Protein AF-A0A529Y8N9-F1 (afdb_monomer)

Foldseek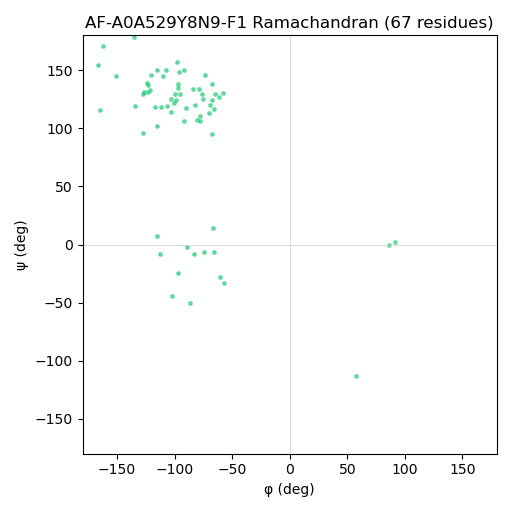 3Di:
DDPDADFFDKDWFKWFFAAADDQQWTFTHGVPDPDTDIDGHNPNPDDHGDIDIDIFGFHDDDPPDTDGD

pLDDT: mean 78.36, std 9.07, range [42.53, 88.38]

Sequence (69 aa):
MAKGFNIGDEVAITATVRRRVTEDRVSVSIPSYGFPHSVIDRTSNVKKGQHLELIGDVTHTDGDLVTVD

Radius of gyration: 13.13 Å; Cα contacts (8 Å, |Δi|>4): 128; chains: 1; bounding box: 31×26×30 Å

Mean predicted aligned error: 7.74 Å

Nearest PDB structures (foldseek):
  6k72-assembly1_K  TM=4.690E-01  e=2.359E-01  Homo sapiens
  4da2-assembly1_A  TM=5.159E-01  e=7.929E-01  Pyrococcus furiosus DSM 3638
  9dcn-assembly1_A  TM=4.427E-01  e=1.058E+00  Neisseria gonorrhoeae FA 1090
  7tuv-assembly1_A  TM=4.478E-01  e=1.679E+00  Trypanosoma brucei
  3go5-assembly1_A  TM=4.604E-01  e=2.374E+00  Streptococcus pneumoniae TIGR4

Solvent-accessible surface area (backbone atoms only — not comparable to full-atom values): 4269 Å² total; per-residue (Å²): 142,73,92,74,82,50,75,71,39,78,44,76,44,74,24,35,28,67,41,76,77,51,89,44,30,33,32,26,40,34,89,92,44,100,55,76,45,76,44,80,42,82,62,88,77,81,49,71,73,36,80,42,75,48,72,29,35,23,75,42,74,58,92,95,46,73,43,66,94

Secondary structure (DSSP, 8-state):
---PPPTT-EEEEEEEEEEE-SSSEEEEE-TT-SS-EEEE---TTPPTT-EEEEEEEEEEEETTEEEE-

Structure (mmCIF, N/CA/C/O backbone):
data_AF-A0A529Y8N9-F1
#
_entry.id   AF-A0A529Y8N9-F1
#
loop_
_atom_site.group_PDB
_atom_site.id
_atom_site.type_symbol
_atom_site.label_atom_id
_atom_site.label_alt_id
_atom_site.label_comp_id
_atom_site.label_asym_id
_atom_site.label_entity_id
_atom_site.label_seq_id
_atom_site.pdbx_PDB_ins_code
_atom_site.Cartn_x
_atom_site.Cartn_y
_atom_site.Cartn_z
_atom_site.occupancy
_atom_site.B_iso_or_equiv
_atom_site.auth_seq_id
_atom_site.auth_comp_id
_atom_site.auth_asym_id
_atom_site.auth_atom_id
_atom_site.pdbx_PDB_model_num
ATOM 1 N N . MET A 1 1 ? 17.070 -15.613 -13.977 1.00 46.12 1 MET A N 1
ATOM 2 C CA . MET A 1 1 ? 15.873 -15.840 -13.144 1.00 46.12 1 MET A CA 1
ATOM 3 C C . MET A 1 1 ? 15.703 -14.643 -12.225 1.00 46.12 1 MET A C 1
ATOM 5 O O . MET A 1 1 ? 16.404 -14.551 -11.235 1.00 46.12 1 MET A O 1
ATOM 9 N N . ALA A 1 2 ? 14.832 -13.722 -12.617 1.00 42.53 2 ALA A N 1
ATOM 10 C CA . ALA A 1 2 ? 14.090 -12.773 -11.790 1.00 42.53 2 ALA A CA 1
ATOM 11 C C . ALA A 1 2 ? 12.999 -12.287 -12.752 1.00 42.53 2 ALA A C 1
AT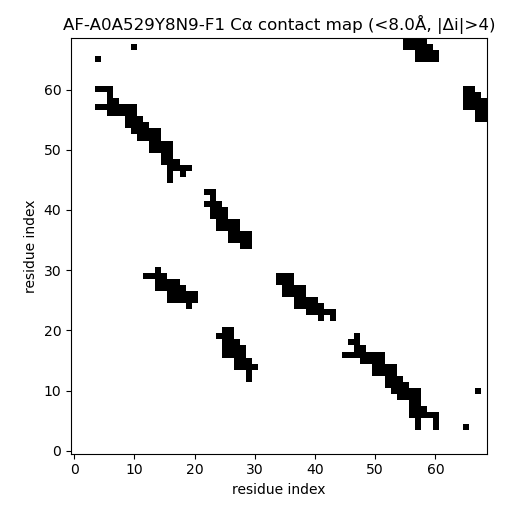OM 13 O O . ALA A 1 2 ? 13.330 -11.820 -13.841 1.00 42.53 2 ALA A O 1
ATOM 14 N N . LYS A 1 3 ? 11.722 -12.564 -12.474 1.00 53.75 3 LYS A N 1
ATOM 15 C CA . LYS A 1 3 ? 10.626 -12.048 -13.306 1.00 53.75 3 LYS A CA 1
ATOM 16 C C . LYS A 1 3 ? 10.615 -10.534 -13.088 1.00 53.75 3 LYS A C 1
ATOM 18 O O . LYS A 1 3 ? 10.119 -10.089 -12.063 1.00 53.75 3 LYS A O 1
ATOM 23 N N . GLY A 1 4 ? 11.271 -9.788 -13.974 1.00 64.75 4 GLY A N 1
ATOM 24 C CA . GLY A 1 4 ? 11.227 -8.331 -13.959 1.00 64.75 4 GLY A CA 1
ATOM 25 C C . GLY A 1 4 ? 9.801 -7.884 -14.252 1.00 64.75 4 GLY A C 1
ATOM 26 O O . GLY A 1 4 ? 9.189 -8.392 -15.192 1.00 64.75 4 GLY A O 1
ATOM 27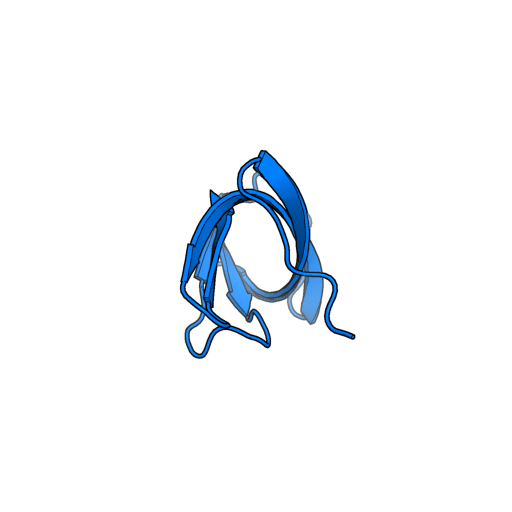 N N . PHE A 1 5 ? 9.276 -6.998 -13.413 1.00 72.12 5 PHE A N 1
ATOM 28 C CA . PHE A 1 5 ? 8.031 -6.294 -13.688 1.00 72.12 5 PHE A CA 1
ATOM 29 C C . PHE A 1 5 ? 8.256 -5.350 -14.872 1.00 72.12 5 PHE A C 1
ATOM 31 O O . PHE A 1 5 ? 9.311 -4.719 -14.961 1.00 72.12 5 PHE A O 1
ATOM 38 N N . ASN A 1 6 ? 7.296 -5.276 -15.786 1.00 80.38 6 ASN A N 1
ATOM 39 C CA . ASN A 1 6 ? 7.312 -4.327 -16.893 1.00 80.38 6 ASN A CA 1
ATOM 40 C C . ASN A 1 6 ? 6.454 -3.110 -16.551 1.00 80.38 6 ASN A C 1
ATOM 42 O O . ASN A 1 6 ? 5.542 -3.186 -15.731 1.00 80.38 6 ASN A O 1
ATOM 46 N N . ILE A 1 7 ? 6.727 -1.987 -17.213 1.00 81.81 7 ILE A N 1
ATOM 47 C CA . ILE A 1 7 ? 5.852 -0.813 -17.142 1.00 81.81 7 ILE A CA 1
ATOM 48 C C . ILE A 1 7 ? 4.476 -1.200 -17.700 1.00 81.81 7 ILE A C 1
ATOM 50 O O . ILE A 1 7 ? 4.386 -1.709 -18.818 1.00 81.81 7 ILE A O 1
ATOM 54 N N . GLY A 1 8 ? 3.424 -0.945 -16.924 1.00 82.00 8 GLY A N 1
ATOM 55 C CA . GLY A 1 8 ? 2.050 -1.352 -17.220 1.00 82.00 8 GLY A CA 1
ATOM 56 C C . GLY A 1 8 ? 1.645 -2.717 -16.655 1.00 82.00 8 GLY A C 1
ATOM 57 O O . GLY A 1 8 ? 0.516 -3.136 -16.894 1.00 82.00 8 GLY A O 1
ATOM 58 N N . ASP A 1 9 ? 2.524 -3.407 -15.919 1.00 82.88 9 ASP A N 1
ATOM 59 C CA . ASP A 1 9 ? 2.121 -4.579 -15.139 1.00 82.88 9 ASP A CA 1
ATOM 60 C C . ASP A 1 9 ? 1.384 -4.131 -13.865 1.00 82.88 9 ASP A C 1
ATOM 62 O O . ASP A 1 9 ? 1.898 -3.312 -13.098 1.00 82.88 9 ASP A O 1
ATOM 66 N N . GLU A 1 10 ? 0.210 -4.713 -13.616 1.00 86.19 10 GLU A N 1
ATOM 67 C CA . GLU A 1 10 ? -0.506 -4.577 -12.345 1.00 86.19 10 GLU A CA 1
ATOM 68 C C . GLU A 1 10 ? 0.188 -5.446 -11.288 1.00 86.19 10 GLU A C 1
ATOM 70 O O . GLU A 1 10 ? 0.394 -6.654 -11.471 1.00 86.19 10 GLU A O 1
ATOM 75 N N . VAL A 1 11 ? 0.566 -4.838 -10.165 1.00 84.75 11 VAL A N 1
ATOM 76 C CA . VAL A 1 11 ? 1.252 -5.519 -9.067 1.00 84.75 11 VAL A CA 1
ATOM 77 C C . VAL A 1 11 ? 0.477 -5.368 -7.770 1.00 84.75 11 VAL A C 1
ATOM 79 O O . VAL A 1 11 ? 0.013 -4.289 -7.419 1.00 84.75 11 VAL A O 1
ATOM 82 N N . ALA A 1 12 ? 0.376 -6.467 -7.024 1.00 84.25 12 ALA A N 1
ATOM 83 C CA . ALA A 1 12 ? -0.206 -6.484 -5.690 1.00 84.25 12 ALA A CA 1
ATOM 84 C C . ALA A 1 12 ? 0.910 -6.561 -4.639 1.00 84.25 12 ALA A C 1
ATOM 86 O O . ALA A 1 12 ? 1.630 -7.557 -4.535 1.00 84.25 12 ALA A O 1
ATOM 87 N N . ILE A 1 13 ? 1.057 -5.503 -3.844 1.00 84.06 13 ILE A N 1
ATOM 88 C CA . ILE A 1 13 ? 2.019 -5.416 -2.747 1.00 84.06 13 ILE A CA 1
ATOM 89 C C . ILE A 1 13 ? 1.297 -5.686 -1.431 1.00 84.06 13 ILE A C 1
ATOM 91 O O . ILE A 1 13 ? 0.393 -4.955 -1.032 1.00 84.06 13 ILE A O 1
ATOM 95 N N . THR A 1 14 ? 1.744 -6.698 -0.692 1.00 85.75 14 THR A N 1
AT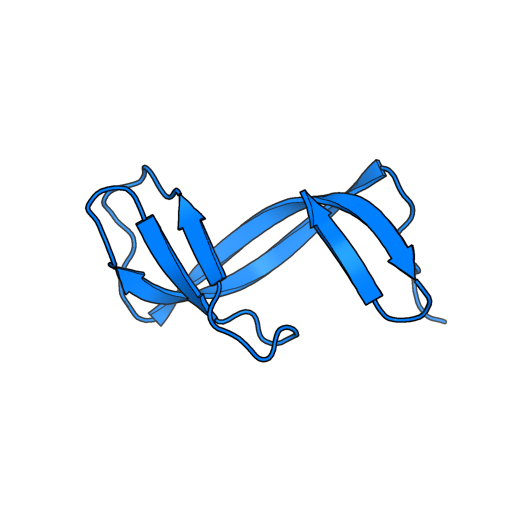OM 96 C CA . THR A 1 14 ? 1.226 -6.957 0.654 1.00 85.75 14 THR A CA 1
ATOM 97 C C . THR A 1 14 ? 1.838 -5.981 1.661 1.00 85.75 14 THR A C 1
ATOM 99 O O . THR A 1 14 ? 3.020 -6.063 2.005 1.00 85.75 14 THR A O 1
ATOM 102 N N . ALA A 1 15 ? 1.021 -5.071 2.179 1.00 86.50 15 ALA A N 1
ATOM 103 C CA . ALA A 1 15 ? 1.377 -4.128 3.228 1.00 86.50 15 ALA A CA 1
ATOM 104 C C . ALA A 1 15 ? 0.702 -4.506 4.556 1.00 86.50 15 ALA A C 1
ATOM 106 O O . ALA A 1 15 ? -0.389 -5.067 4.593 1.00 86.50 15 ALA A O 1
ATOM 107 N N . THR A 1 16 ? 1.335 -4.191 5.685 1.00 88.38 16 THR A N 1
ATOM 108 C CA . THR A 1 16 ? 0.762 -4.429 7.020 1.00 88.38 16 THR A CA 1
ATOM 109 C C . THR A 1 16 ? 0.240 -3.134 7.617 1.00 88.38 16 THR A C 1
ATOM 111 O O . THR A 1 16 ? 0.988 -2.169 7.776 1.00 88.38 16 THR A O 1
ATOM 114 N N . VAL A 1 17 ? -1.024 -3.107 8.027 1.00 87.25 17 VAL A N 1
ATOM 115 C CA . VAL A 1 17 ? -1.630 -1.946 8.682 1.00 87.25 17 VAL A CA 1
ATOM 116 C C . VAL A 1 17 ? -0.976 -1.706 10.042 1.00 87.25 17 VAL A C 1
ATOM 118 O O . VAL A 1 17 ? -1.095 -2.509 10.969 1.00 87.25 17 VAL A O 1
ATOM 121 N N . ARG A 1 18 ? -0.315 -0.557 10.200 1.00 86.56 18 ARG A N 1
ATOM 122 C CA . ARG A 1 18 ? 0.307 -0.148 11.467 1.00 86.56 18 ARG A CA 1
ATOM 123 C C . ARG A 1 18 ? -0.672 0.577 12.375 1.00 86.56 18 ARG A C 1
ATOM 125 O O . ARG A 1 18 ? -0.741 0.281 13.568 1.00 86.56 18 ARG A O 1
ATOM 132 N N . ARG A 1 19 ? -1.365 1.579 11.837 1.00 84.38 19 ARG A N 1
ATOM 133 C CA . ARG A 1 19 ? -2.340 2.402 12.565 1.00 84.38 19 ARG A CA 1
ATOM 134 C C . ARG A 1 19 ? -3.182 3.218 11.601 1.00 84.38 19 ARG A C 1
ATOM 136 O O . ARG A 1 19 ? -2.720 3.579 10.525 1.00 84.38 19 ARG A O 1
ATOM 143 N N . ARG A 1 20 ? -4.381 3.580 12.037 1.00 81.31 20 ARG A N 1
ATOM 144 C CA . ARG A 1 20 ? -5.213 4.574 11.363 1.00 81.31 20 ARG A CA 1
ATOM 145 C C . ARG A 1 20 ? -4.712 5.981 11.709 1.00 81.31 20 ARG A C 1
ATOM 147 O O . ARG A 1 20 ? -4.397 6.235 12.871 1.00 81.31 20 ARG A O 1
ATOM 154 N N . VAL A 1 21 ? -4.575 6.844 10.701 1.00 80.56 21 VAL A N 1
ATOM 155 C CA . VAL A 1 21 ? -4.097 8.232 10.858 1.00 80.56 21 VAL A CA 1
ATOM 156 C C . VAL A 1 21 ? -5.277 9.203 10.811 1.00 80.56 21 VAL A C 1
ATOM 158 O O . VAL A 1 21 ? -5.370 10.071 11.671 1.00 80.56 21 VAL A O 1
ATOM 161 N N . THR A 1 22 ? -6.199 9.016 9.863 1.00 80.50 22 THR A N 1
ATOM 162 C CA . THR A 1 22 ? -7.462 9.770 9.736 1.00 80.50 22 THR A CA 1
ATOM 163 C C . THR A 1 22 ? -8.627 8.811 9.458 1.00 80.50 22 THR A C 1
ATOM 165 O O . THR A 1 22 ? -8.422 7.600 9.371 1.00 80.50 22 THR A O 1
ATOM 168 N N . GLU A 1 23 ? -9.864 9.308 9.344 1.00 76.00 23 GLU A N 1
ATOM 169 C CA . GLU A 1 23 ? -11.030 8.465 9.012 1.00 76.00 23 GLU A CA 1
ATOM 170 C C . GLU A 1 23 ? -10.912 7.756 7.654 1.00 76.00 23 GLU A C 1
ATOM 172 O O . GLU A 1 23 ? -11.455 6.666 7.476 1.00 76.00 23 GLU A O 1
ATOM 177 N N . ASP A 1 24 ? -10.168 8.351 6.731 1.00 80.75 24 ASP A N 1
ATOM 178 C CA . ASP A 1 24 ? -9.966 7.909 5.356 1.00 80.75 24 ASP A CA 1
ATOM 179 C C . ASP A 1 24 ? -8.527 7.453 5.068 1.00 80.75 24 ASP A C 1
ATOM 181 O O . ASP A 1 24 ? -8.273 6.926 3.989 1.00 80.75 24 ASP A O 1
ATOM 185 N N . ARG A 1 25 ? -7.573 7.640 5.998 1.00 82.44 25 ARG A N 1
ATOM 186 C CA . ARG A 1 25 ? -6.159 7.282 5.791 1.00 82.44 25 ARG A CA 1
ATOM 187 C C . ARG A 1 25 ? -5.607 6.334 6.834 1.00 82.44 25 ARG A C 1
ATOM 189 O O . ARG A 1 25 ? -5.757 6.502 8.050 1.00 82.44 25 ARG A O 1
ATOM 196 N N . VAL A 1 26 ? -4.830 5.386 6.336 1.00 86.12 26 VAL A N 1
ATOM 197 C CA . VAL A 1 26 ? -4.214 4.327 7.121 1.00 86.12 26 VAL A CA 1
ATOM 198 C C . VAL A 1 26 ? -2.724 4.322 6.860 1.00 86.12 26 VAL A C 1
ATOM 200 O O . VAL A 1 26 ? -2.276 4.330 5.719 1.00 86.12 26 VAL A O 1
ATOM 203 N N . SER A 1 27 ? -1.946 4.281 7.935 1.00 86.31 27 SER A N 1
ATOM 204 C CA . SER A 1 27 ? -0.514 4.055 7.853 1.00 86.31 27 SER A CA 1
ATOM 205 C C . SER A 1 27 ? -0.253 2.558 7.736 1.00 86.31 27 SER A C 1
ATOM 207 O O . SER A 1 27 ? -0.595 1.781 8.638 1.00 86.31 27 SER A O 1
ATOM 209 N N . VAL A 1 28 ? 0.383 2.172 6.638 1.00 86.69 28 VAL A N 1
ATOM 210 C CA . VAL A 1 28 ? 0.791 0.805 6.331 1.00 86.69 28 VAL A CA 1
ATOM 211 C C . VAL A 1 28 ? 2.313 0.706 6.277 1.00 86.69 28 VAL A C 1
ATOM 213 O O . VAL A 1 28 ? 3.024 1.665 5.981 1.00 86.69 28 VAL A O 1
ATOM 216 N N . SER A 1 29 ? 2.819 -0.469 6.615 1.00 85.81 29 SER A N 1
ATOM 217 C CA . SER A 1 29 ? 4.227 -0.828 6.529 1.00 85.81 29 SER A CA 1
ATOM 218 C C . SER A 1 29 ? 4.389 -1.776 5.355 1.00 85.81 29 SER A C 1
ATOM 220 O O . SER A 1 29 ? 3.798 -2.855 5.358 1.00 85.81 29 SER A O 1
ATOM 222 N N . ILE A 1 30 ? 5.181 -1.382 4.368 1.00 84.69 30 ILE A N 1
ATOM 223 C CA . ILE A 1 30 ? 5.502 -2.225 3.219 1.00 84.69 30 ILE A CA 1
ATOM 224 C C . ILE A 1 30 ? 6.876 -2.848 3.504 1.00 84.69 30 ILE A C 1
ATOM 226 O O . ILE A 1 30 ? 7.807 -2.099 3.786 1.00 84.69 30 ILE A O 1
ATOM 230 N N . PRO A 1 31 ? 7.043 -4.182 3.478 1.00 79.25 31 PRO A N 1
ATOM 231 C CA . PRO A 1 31 ? 8.317 -4.824 3.820 1.00 79.25 31 PRO A CA 1
ATOM 232 C C . PRO A 1 31 ? 9.505 -4.355 2.967 1.00 79.25 31 PRO A C 1
ATOM 234 O O . PRO A 1 31 ? 10.622 -4.279 3.469 1.00 79.25 31 PRO A O 1
ATOM 237 N N . SER A 1 32 ? 9.262 -4.019 1.698 1.00 74.69 32 SER A N 1
ATOM 238 C CA . SER A 1 32 ? 10.271 -3.510 0.761 1.00 74.69 32 SER A CA 1
ATOM 239 C C . SER A 1 32 ? 10.531 -2.003 0.874 1.00 74.69 32 SER A C 1
ATOM 241 O O . SER A 1 32 ? 11.471 -1.505 0.261 1.00 74.69 32 SER A O 1
ATOM 243 N N . TYR A 1 33 ? 9.739 -1.264 1.659 1.00 75.62 33 TYR A N 1
ATOM 244 C CA . TYR A 1 33 ? 9.859 0.185 1.798 1.00 75.62 33 TYR A CA 1
ATOM 245 C C . TYR A 1 33 ? 10.216 0.545 3.242 1.00 75.62 33 TYR A C 1
ATOM 247 O O . TYR A 1 33 ? 9.466 0.284 4.181 1.00 75.62 33 TYR A O 1
ATOM 255 N N . GLY A 1 34 ? 11.376 1.175 3.434 1.00 70.25 34 GLY A N 1
ATOM 256 C CA . GLY A 1 34 ? 11.897 1.510 4.766 1.00 70.25 34 GLY A CA 1
ATOM 257 C C . GLY A 1 34 ? 11.071 2.540 5.549 1.00 70.25 34 GLY A C 1
ATOM 258 O O . GLY A 1 34 ? 11.356 2.783 6.722 1.00 70.25 34 GLY A O 1
ATOM 259 N N . PHE A 1 35 ? 10.048 3.139 4.933 1.00 73.69 35 PHE A N 1
ATOM 260 C CA . PHE A 1 35 ? 9.205 4.163 5.542 1.00 73.69 35 PHE A CA 1
ATOM 261 C C . PHE A 1 35 ? 7.732 3.732 5.587 1.00 73.69 35 PHE A C 1
ATOM 263 O O . PHE A 1 35 ? 7.245 3.050 4.690 1.00 73.69 35 PHE A O 1
ATOM 270 N N . PRO A 1 36 ? 6.978 4.121 6.628 1.00 79.00 36 PRO A N 1
ATOM 271 C CA . PRO A 1 36 ? 5.542 3.884 6.659 1.00 79.00 36 PRO A CA 1
ATOM 272 C C . PRO A 1 36 ? 4.846 4.738 5.594 1.00 79.00 36 PRO A C 1
ATOM 274 O O . PRO A 1 36 ? 4.961 5.964 5.607 1.00 79.00 36 PRO A O 1
ATOM 277 N N . HIS A 1 37 ? 4.090 4.099 4.704 1.00 80.56 37 HIS A N 1
ATOM 278 C CA . HIS A 1 37 ? 3.293 4.784 3.691 1.00 80.56 37 HIS A CA 1
ATOM 279 C C . HIS A 1 37 ? 1.874 5.037 4.216 1.00 80.56 37 HIS A C 1
ATOM 281 O O . HIS A 1 37 ? 1.380 4.293 5.066 1.00 80.56 37 HIS A O 1
ATOM 287 N N . SER A 1 38 ? 1.222 6.107 3.760 1.00 80.19 38 SER A N 1
ATOM 288 C CA . SER A 1 38 ? -0.170 6.403 4.121 1.00 80.19 38 SER A CA 1
ATOM 289 C C . SER A 1 38 ? -1.052 6.233 2.902 1.00 80.19 38 SER A C 1
ATOM 291 O O . SER A 1 38 ? -0.892 6.963 1.933 1.00 80.19 38 SER A O 1
ATOM 293 N N . VAL A 1 39 ? -1.991 5.302 2.978 1.00 79.81 39 VAL A N 1
ATOM 294 C CA . VAL A 1 39 ? -2.913 4.983 1.885 1.00 79.81 39 VAL A CA 1
ATOM 295 C C . VAL A 1 39 ? -4.309 5.448 2.244 1.00 79.81 39 VAL A C 1
ATOM 297 O O . VAL A 1 39 ? -4.701 5.417 3.417 1.00 79.81 39 VAL A O 1
ATOM 300 N N . ILE A 1 40 ? -5.042 5.898 1.229 1.00 78.50 40 ILE A N 1
ATOM 301 C CA . ILE A 1 40 ? -6.451 6.239 1.374 1.00 78.50 40 ILE A CA 1
ATOM 302 C C . ILE A 1 40 ? -7.221 4.925 1.366 1.00 78.50 40 ILE A C 1
ATOM 304 O O . ILE A 1 40 ? -7.375 4.297 0.324 1.00 78.50 40 ILE A O 1
ATOM 308 N N . ASP A 1 41 ? -7.701 4.520 2.532 1.00 70.25 41 ASP A N 1
ATOM 309 C CA . ASP A 1 41 ? -8.565 3.361 2.665 1.00 70.25 41 ASP A CA 1
ATOM 310 C C . ASP A 1 41 ? -9.927 3.836 3.158 1.00 70.25 41 ASP A C 1
ATOM 312 O O . ASP A 1 41 ? -10.131 4.162 4.330 1.00 70.25 41 ASP A O 1
ATOM 316 N N . ARG A 1 42 ? -10.875 3.906 2.219 1.00 64.62 42 ARG A N 1
ATOM 317 C CA . ARG A 1 42 ? -12.266 4.280 2.509 1.00 64.62 42 ARG A CA 1
ATOM 318 C C . ARG A 1 42 ? -13.031 3.152 3.197 1.00 64.62 42 ARG A C 1
ATOM 320 O O . ARG A 1 42 ? -14.175 3.352 3.601 1.00 64.62 42 ARG A O 1
ATOM 327 N N . THR A 1 43 ? -12.433 1.967 3.330 1.00 63.25 43 THR A N 1
ATOM 328 C CA . THR A 1 43 ? -13.061 0.861 4.040 1.00 63.25 43 THR A CA 1
ATOM 329 C C . THR A 1 43 ? -12.867 1.053 5.546 1.00 63.25 43 THR A C 1
ATOM 331 O O . THR A 1 43 ? -11.789 0.910 6.107 1.00 63.25 43 THR A O 1
ATOM 334 N N . SER A 1 44 ? -13.929 1.411 6.268 1.00 59.06 44 SER A N 1
ATOM 335 C CA . SER A 1 44 ? -13.866 1.691 7.716 1.00 59.06 44 SER A CA 1
ATOM 336 C C . SER A 1 44 ? -13.545 0.475 8.611 1.00 59.06 44 SER A C 1
ATOM 338 O O . SER A 1 44 ? -13.738 0.546 9.822 1.00 59.06 44 SER A O 1
ATOM 340 N N . ASN A 1 45 ? -13.071 -0.647 8.055 1.00 66.38 45 ASN A N 1
ATOM 341 C CA . ASN A 1 45 ? -12.900 -1.930 8.753 1.00 66.38 45 ASN A CA 1
ATOM 342 C C . ASN A 1 45 ? -11.449 -2.420 8.886 1.00 66.38 45 ASN A C 1
ATOM 344 O O . ASN A 1 45 ? -11.214 -3.530 9.360 1.00 66.38 45 ASN A O 1
ATOM 348 N N . VAL A 1 46 ? -10.465 -1.609 8.518 1.00 72.44 46 VAL A N 1
ATOM 349 C CA . VAL A 1 46 ? -9.044 -1.950 8.675 1.00 72.44 46 VAL A CA 1
ATOM 350 C C . VAL A 1 46 ? -8.614 -1.983 10.142 1.00 72.44 46 VAL A C 1
ATOM 352 O O . VAL A 1 46 ? -8.653 -0.978 10.860 1.00 72.44 46 VAL A O 1
ATOM 355 N N . LYS A 1 47 ? -8.142 -3.150 10.590 1.00 77.44 47 LYS A N 1
ATOM 356 C CA . LYS A 1 47 ? -7.587 -3.350 11.936 1.00 77.44 47 LYS A CA 1
ATOM 357 C C . LYS A 1 47 ? -6.065 -3.233 11.932 1.00 77.44 47 LYS A C 1
ATOM 359 O O . LYS A 1 47 ? -5.388 -3.616 10.982 1.00 77.44 47 LYS A O 1
ATOM 364 N N . LYS A 1 48 ? -5.498 -2.751 13.041 1.00 81.50 48 LYS A N 1
ATOM 365 C CA . LYS A 1 48 ? -4.045 -2.796 13.262 1.00 81.50 48 LYS A CA 1
ATOM 366 C C . LYS A 1 48 ? -3.551 -4.247 13.189 1.00 81.50 48 LYS A C 1
ATOM 368 O O . LYS A 1 48 ? -4.098 -5.109 13.869 1.00 81.50 48 LYS A O 1
ATOM 373 N N . GLY A 1 49 ? -2.505 -4.486 12.401 1.00 82.56 49 GLY A N 1
ATOM 374 C CA . GLY A 1 49 ? -1.930 -5.811 12.155 1.00 82.56 49 GLY A CA 1
ATOM 375 C C . GLY A 1 49 ? -2.593 -6.593 11.019 1.00 82.56 49 GLY A C 1
ATOM 376 O O . GLY A 1 49 ? -2.163 -7.704 10.731 1.00 82.56 49 GLY A O 1
ATOM 377 N N . GLN A 1 50 ? -3.617 -6.037 10.368 1.00 84.81 50 GLN A N 1
ATOM 378 C CA . GLN A 1 50 ? -4.209 -6.640 9.181 1.00 84.81 50 GLN A CA 1
ATOM 379 C C . GLN A 1 50 ? -3.282 -6.477 7.971 1.00 84.81 50 GLN A C 1
ATOM 381 O O . GLN A 1 50 ? -2.602 -5.457 7.833 1.00 84.81 50 GLN A O 1
ATOM 386 N N . HIS A 1 51 ? -3.279 -7.476 7.093 1.00 84.56 51 HIS A N 1
ATOM 387 C CA . HIS A 1 51 ? -2.625 -7.392 5.793 1.00 84.56 51 HIS A CA 1
ATOM 388 C C . HIS A 1 51 ? -3.567 -6.711 4.799 1.00 84.56 51 HIS A C 1
ATOM 390 O O . HIS A 1 51 ? -4.756 -7.029 4.752 1.00 84.56 51 HIS A O 1
ATOM 396 N N . LEU A 1 52 ? -3.031 -5.767 4.038 1.00 83.19 52 LEU A N 1
ATOM 397 C CA . LEU A 1 52 ? -3.714 -5.047 2.977 1.00 83.19 52 LEU A CA 1
ATOM 398 C C . LEU A 1 52 ? -2.943 -5.282 1.681 1.00 83.19 52 LEU A C 1
ATOM 400 O O . LEU A 1 52 ? -1.718 -5.170 1.668 1.00 83.19 52 LEU A O 1
ATOM 404 N N . GLU A 1 53 ? -3.653 -5.605 0.612 1.00 83.81 53 GLU A N 1
ATOM 405 C CA . GLU A 1 53 ? -3.070 -5.684 -0.723 1.00 83.81 53 GLU A CA 1
ATOM 406 C C . GLU A 1 53 ? -3.193 -4.313 -1.379 1.00 83.81 53 GLU A C 1
ATOM 408 O O . GLU A 1 53 ? -4.291 -3.786 -1.552 1.00 83.81 53 GLU A O 1
ATOM 413 N N . LEU A 1 54 ? -2.049 -3.709 -1.677 1.00 79.62 54 LEU A N 1
ATOM 414 C CA . LEU A 1 54 ? -1.956 -2.487 -2.458 1.00 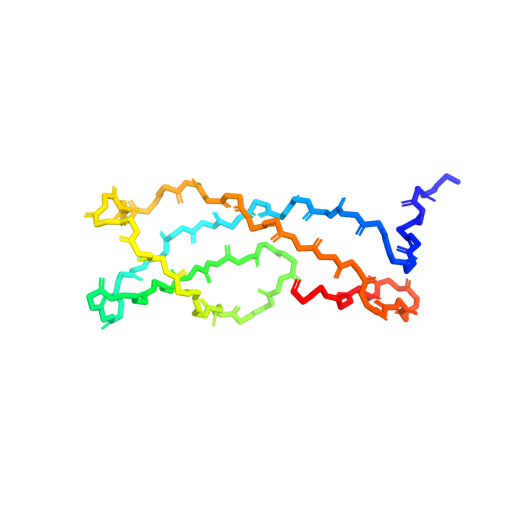79.62 54 LEU A CA 1
ATOM 415 C C . LEU A 1 54 ? 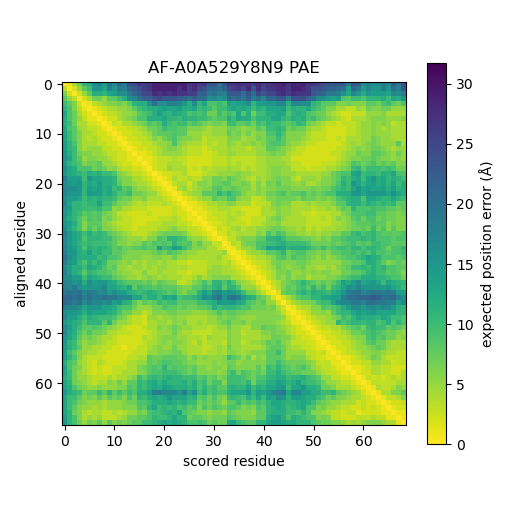-1.775 -2.897 -3.907 1.00 79.62 54 LEU A C 1
ATOM 417 O O . LEU A 1 54 ? -0.713 -3.398 -4.267 1.00 79.62 54 LEU A O 1
ATOM 421 N N . ILE A 1 55 ? -2.829 -2.737 -4.693 1.00 84.44 55 ILE A N 1
ATOM 422 C CA . ILE A 1 55 ? -2.811 -3.007 -6.125 1.00 84.44 55 ILE A CA 1
ATOM 423 C C . ILE A 1 55 ? -2.545 -1.681 -6.824 1.00 84.44 55 ILE A C 1
ATOM 425 O O . ILE A 1 55 ? -3.212 -0.694 -6.515 1.00 84.44 55 ILE A O 1
ATOM 429 N N . GLY A 1 56 ? -1.576 -1.668 -7.726 1.00 84.44 56 GLY A N 1
ATOM 430 C CA . GLY A 1 56 ? -1.293 -0.514 -8.565 1.00 84.44 56 GLY A CA 1
ATOM 431 C C . GLY A 1 56 ? -0.459 -0.909 -9.769 1.00 84.44 56 GLY A C 1
ATOM 432 O O . GLY A 1 56 ? 0.050 -2.032 -9.857 1.00 84.44 56 GLY A O 1
ATOM 433 N N . ASP A 1 57 ? -0.314 0.028 -10.691 1.00 86.00 57 ASP A N 1
ATOM 434 C CA . ASP A 1 57 ? 0.359 -0.212 -11.959 1.00 86.00 57 ASP A CA 1
ATOM 435 C C . ASP A 1 57 ? 1.814 0.239 -11.887 1.00 86.00 57 ASP A C 1
ATOM 437 O O . ASP A 1 57 ? 2.141 1.308 -11.362 1.00 86.00 57 ASP A O 1
ATOM 441 N N . VAL A 1 58 ? 2.718 -0.560 -12.450 1.00 83.81 58 VAL A N 1
ATOM 442 C CA . VAL A 1 58 ? 4.127 -0.180 -12.541 1.00 83.81 58 VAL A CA 1
ATOM 443 C C . VAL A 1 58 ? 4.288 0.952 -13.551 1.00 83.81 58 VAL A C 1
ATOM 445 O O . VAL A 1 58 ? 4.125 0.762 -14.756 1.00 83.81 58 VAL A O 1
ATOM 448 N N . THR A 1 59 ? 4.667 2.132 -13.071 1.00 84.81 59 THR A N 1
ATOM 449 C CA . THR A 1 59 ? 4.907 3.318 -13.908 1.00 84.81 59 THR A CA 1
ATOM 450 C C . THR A 1 59 ? 6.382 3.510 -14.237 1.00 84.81 59 THR A C 1
ATOM 452 O O . THR A 1 59 ? 6.724 4.111 -15.257 1.00 84.81 59 THR A O 1
ATOM 455 N N . HIS A 1 60 ? 7.276 2.979 -13.400 1.00 80.75 60 HIS A N 1
ATOM 456 C CA . HIS A 1 60 ? 8.715 3.100 -13.591 1.00 80.75 60 HIS A CA 1
ATOM 457 C C . HIS A 1 60 ? 9.468 1.909 -13.000 1.00 80.75 60 HIS A C 1
ATOM 459 O O . HIS A 1 60 ? 9.108 1.388 -11.944 1.00 80.75 60 HIS A O 1
ATOM 465 N N . THR A 1 61 ? 10.552 1.508 -13.657 1.00 80.00 61 THR A N 1
ATOM 466 C CA . THR A 1 61 ? 11.432 0.430 -13.200 1.00 80.00 61 THR A CA 1
ATOM 467 C C . THR A 1 61 ? 12.875 0.898 -13.353 1.00 80.00 61 THR A C 1
ATOM 469 O O . THR A 1 61 ? 13.301 1.207 -14.464 1.00 80.00 61 THR A O 1
ATOM 472 N N . ASP A 1 62 ? 13.611 0.965 -12.247 1.00 78.69 62 ASP A N 1
ATOM 473 C CA . ASP A 1 62 ? 15.019 1.359 -12.196 1.00 78.69 62 ASP A CA 1
ATOM 474 C C . ASP A 1 62 ? 15.830 0.289 -11.457 1.00 78.69 62 ASP A C 1
ATOM 476 O O . ASP A 1 62 ? 15.860 0.231 -10.227 1.00 78.69 62 ASP A O 1
ATOM 480 N N . GLY A 1 63 ? 16.449 -0.619 -12.216 1.00 79.00 63 GLY A N 1
ATOM 481 C CA . GLY A 1 63 ? 17.168 -1.765 -11.659 1.00 79.00 63 GLY A CA 1
ATOM 482 C C . GLY A 1 63 ? 16.267 -2.637 -10.778 1.00 79.00 63 GLY A C 1
ATOM 483 O O . GLY A 1 63 ? 15.340 -3.274 -11.274 1.00 79.00 63 GLY A O 1
ATOM 484 N N . ASP A 1 64 ? 16.549 -2.658 -9.473 1.00 75.50 64 ASP A N 1
ATOM 485 C CA . ASP A 1 64 ? 15.772 -3.383 -8.455 1.00 75.50 64 ASP A CA 1
ATOM 486 C C . ASP A 1 64 ? 14.629 -2.544 -7.841 1.00 75.50 64 ASP A C 1
ATOM 488 O O . ASP A 1 64 ? 13.881 -3.033 -6.990 1.00 75.50 64 ASP A O 1
ATOM 492 N N . LEU A 1 65 ? 14.492 -1.274 -8.236 1.00 74.69 65 LEU A N 1
ATOM 493 C CA . LEU A 1 65 ? 13.454 -0.362 -7.762 1.00 74.69 65 LEU A CA 1
ATOM 494 C C . LEU A 1 65 ? 12.293 -0.314 -8.751 1.00 74.69 65 LEU A C 1
ATOM 496 O O . LEU A 1 65 ? 12.472 -0.166 -9.957 1.00 74.69 65 LEU A O 1
ATOM 500 N N . VAL A 1 66 ? 11.078 -0.386 -8.221 1.00 78.44 66 VAL A N 1
ATOM 501 C CA . VAL A 1 66 ? 9.846 -0.301 -9.004 1.00 78.44 66 VAL A CA 1
ATOM 502 C C . VAL A 1 66 ? 8.965 0.773 -8.386 1.00 78.44 66 VAL A C 1
ATOM 504 O O . VAL A 1 66 ? 8.751 0.783 -7.173 1.00 78.44 66 VAL A O 1
ATOM 507 N N . THR A 1 67 ? 8.479 1.690 -9.218 1.00 79.44 67 THR A N 1
ATOM 508 C CA . THR A 1 67 ? 7.488 2.698 -8.834 1.00 79.44 67 THR A CA 1
ATOM 509 C C . THR A 1 67 ? 6.121 2.232 -9.294 1.00 79.44 67 THR A C 1
ATOM 511 O O . THR A 1 67 ? 5.953 1.848 -10.452 1.00 79.44 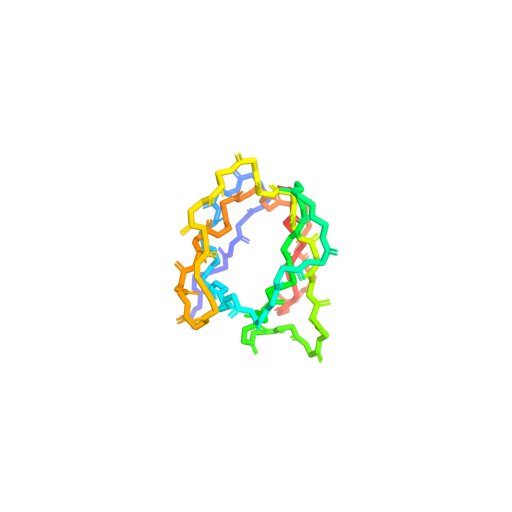67 THR A O 1
ATOM 514 N N . VAL A 1 68 ? 5.175 2.270 -8.365 1.00 80.31 68 VAL A N 1
ATOM 515 C CA . VAL A 1 68 ? 3.790 1.842 -8.542 1.00 80.31 68 VAL A CA 1
ATOM 516 C C . VAL A 1 68 ? 2.904 3.037 -8.196 1.00 80.31 68 VAL A C 1
ATOM 518 O O . VAL A 1 68 ? 3.167 3.675 -7.171 1.00 80.31 68 VAL A O 1
ATOM 521 N N . ASP A 1 69 ? 1.935 3.355 -9.056 1.00 76.06 69 ASP A N 1
ATOM 522 C CA . ASP A 1 69 ? 0.927 4.414 -8.842 1.00 76.06 69 ASP A CA 1
ATOM 523 C C . ASP A 1 69 ? -0.424 3.822 -8.413 1.00 76.06 69 ASP A C 1
ATOM 525 O O . ASP A 1 69 ? -0.782 2.736 -8.932 1.00 76.06 69 ASP A 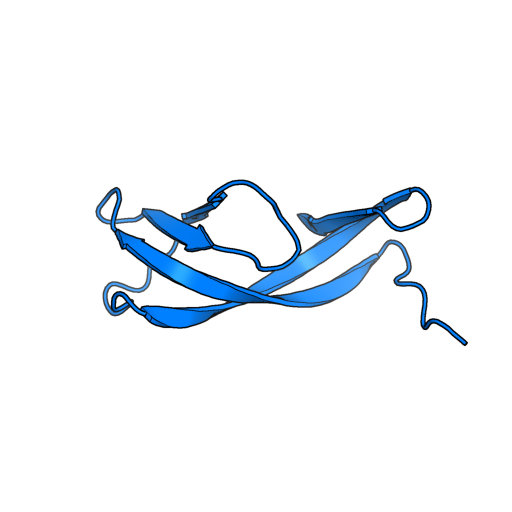O 1
#

=== Feature glossary ===
The record interleaves many kinds of information about one protein. Here is each kind framed as the question it answers.

Q: What does the local fold look like, residue by residue?
A: The Foldseek 3Di string encodes local tertiary geometry as a 20-letter alphabet — one character per residue — derived from the relative positions of nearby Cα atoms. Unlike the amino-acid sequence, 3Di is a direct function of the 3D structure, so two proteins with the same fold have similar 3Di strings even at low sequence identity.

Q: Which residues are in helices, strands, or loops?
A: The SS8 string is DSSP's per-residue secondary-structure call. α-helix (H) means an i→i+4 H-bond ladder; β-strand (E) means the residue participates in a β-sheet; 3₁₀ (G) and π (I) are tighter and wider helices; T/S are turns/bends; '-' is loop.

Q: How big and how compact is the whole molecule?
A: Radius of gyration (Rg) is the root-mean-square distance of Cα atoms from their centroid — a single number for overall size and compactness. A globular domain of N residues has Rg ≈ 2.2·N^0.38 Å; an extended or disordered chain has a much larger Rg. The Cα contact count is the number of residue pairs whose Cα atoms are within 8 Å and are more than four positions apart in sequence — a standard proxy for tertiary packing density. The bounding box is the smallest axis-aligned box enclosing all Cα atoms.

Q: Where is each backbone atom in 3D?
A: Structure coordinates are given as an mmCIF _atom_site loop: one row per atom with element, residue name, chain id, sequence number, and x/y/z position in Å. Only the four main-chain atoms per residue are included here; side chains are omitted to keep the record compact.

Q: What is the amino-acid chain?
A: Primary structure: the covalent order of the twenty standard amino acids along the backbone. Two proteins with the same sequence will (almost always) fold to the same structure; two with 30% identity often share a fold but not the details.

Q: What if only a Cα trace is available?
A: Three-state secondary structure (P-SEA) collapses the eight DSSP classes into helix (a), strand (b), and coil (c). P-SEA assigns these from Cα geometry alone — distances and angles — without requiring backbone oxygens, so it works on any Cα trace.

Q: What family and function is it annotated with?
A: Database cross-references. InterPro integrates a dozen domain/family signature databases into unified entries with residue-range hits. GO terms attach function/process/location labels with evidence codes. CATH codes position the fold in a four-level structural taxonomy. Organism is the NCBI-taxonomy species name.

Q: How confident is the AlphaFold model at each residue?
A: pLDDT is the predicted lDDT-Cα score: AlphaFold's confidence that the local environment of each residue (all inter-atomic distances within 15 Å) is correctly placed. It is a per-residue number between 0 and 100, with higher meaning more reliable.

Q: How mobile is each atom in the crystal?
A: B-factor (Debye–Waller factor) reflects atomic displacement in the crystal lattice. It is an experimental observable (units Å²), not a prediction; low values mean the atom is pinned down, high values mean it moves or is heterogeneous across the crystal.

Q: Which residues are buried vs exposed?
A: SASA measures how much of the protein is reachable by solvent. It is computed by rolling a water-sized probe over the atomic surface and summing the exposed area (Å²). Per-residue SASA distinguishes core (buried, low SASA) from surface (exposed, high SASA) residues; total SASA is a whole-molecule size measure.

Q: What do the diagnostic plots show?
A: Plot images: a contact map (which residues are close in 3D, as an N×N binary image), a Ramachandran scatter (backbone torsion angles, revealing secondary-structure composition at a glance), and — for AlphaFold structures — a PAE heatmap (pairwise prediction confidence).

Q: What known structures does this most resemble?
A: The Foldseek neighbor list gives the closest experimentally determined structures in the PDB, ranked by structural alignment. TM-score near 1 means near-identical fold; near 0.3 means only rough topology match. This is how one finds what a novel AlphaFold prediction most resembles in the solved-structure universe.

Q: Are the domains correctly placed relative to each other?
A: Predicted aligned error is AlphaFold's pairwise confidence. Unlike pLDDT (per-residue), PAE is per-residue-pair and captures whether two parts of the structure are correctly placed relative to each other. Units are ångströms of expected positional error.

Q: What do the rendered images show?
A: Structure images are PyMOL renders from six orthogonal camera directions. 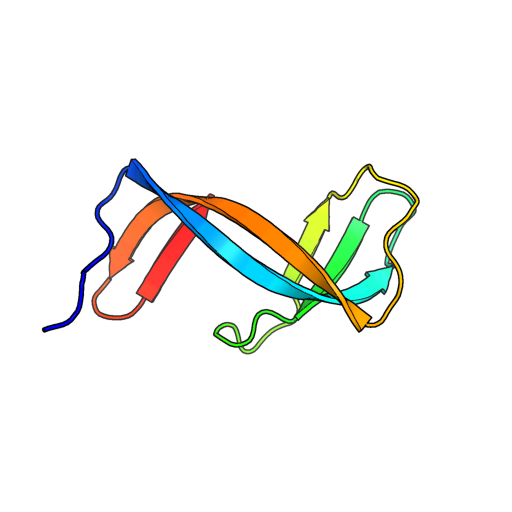Cartoon representation draws helices as coils and strands as arrows; sticks shows the backbone as bonds; surface shows the solvent-excluded envelope. Rainbow coloring maps sequence position to hue (blue→red, N→C); chain coloring assigns a distinct color per polypeptide.

Q: What are the backbone torsion angles?
A: φ (phi) and ψ (psi) are the two rotatable backbone dihedrals per residue: φ is the C(i-1)–N–Cα–C torsion, ψ is the N–Cα–C–N(i+1) torsion, both in degrees on (−180°, 180°]. α-helical residues cluster near (−60°, −45°); β-strand residues near (−120°, +130°). A Ramachandran plot is simply a scatter of (φ, ψ) for every residue.